Protein AF-A0A7C5RDK1-F1 (afdb_monomer)

Foldseek 3Di:
DDPQLVVQLVVLQVPDPPPPRDDVPDPVSVVSSVVSVVVSVVVVVVVLVVLLCQLVRNDDVSVQVLQVVLVHADVPNPHDSVRSSVCSVCSVVLVVCPPPQVSVCVVCVVVVDRDHDDD

Nearest PDB structures (foldseek):
  6u5b-assembly1_s  TM=6.042E-01  e=4.923E-02  Pseudomonas aeruginosa PAO1
  7yfz-assembly1_E  TM=6.287E-01  e=7.641E-01  uncultured cyanophage
  9b45-assembly1_l  TM=5.742E-01  e=6.488E+00  Pseudomonas virus Pa193

Organism: NCBI:txid1330700

Structure (mmCIF, N/CA/C/O backbone):
data_AF-A0A7C5RDK1-F1
#
_entry.id   AF-A0A7C5RDK1-F1
#
loop_
_atom_site.group_PDB
_atom_site.id
_atom_site.type_symbol
_atom_site.label_atom_id
_atom_site.label_alt_id
_atom_site.label_comp_id
_atom_site.label_asym_id
_atom_site.label_entity_id
_atom_site.label_seq_id
_atom_site.pdbx_PDB_ins_code
_atom_site.Cartn_x
_atom_site.Cartn_y
_atom_site.Cartn_z
_atom_site.occupancy
_atom_site.B_iso_or_equiv
_atom_site.auth_seq_id
_atom_site.auth_comp_id
_atom_site.auth_asym_id
_atom_site.auth_atom_id
_atom_site.pdbx_PDB_model_num
ATOM 1 N N . MET A 1 1 ? -16.035 11.786 19.288 1.00 68.50 1 MET A N 1
ATOM 2 C CA . MET A 1 1 ? -15.804 10.468 18.662 1.00 68.50 1 MET A CA 1
ATOM 3 C C . MET A 1 1 ? -16.037 10.612 17.175 1.00 68.50 1 MET A C 1
ATOM 5 O O . MET A 1 1 ? -16.926 11.368 16.795 1.00 68.50 1 MET A O 1
ATOM 9 N N . SER A 1 2 ? -15.224 9.945 16.359 1.00 90.19 2 SER A N 1
ATOM 10 C CA . SER A 1 2 ? -15.460 9.846 14.915 1.00 90.19 2 SER A CA 1
ATOM 11 C C . SER A 1 2 ? -16.737 9.045 14.627 1.00 90.19 2 SER A C 1
ATOM 13 O O . SER A 1 2 ? -17.221 8.318 15.497 1.00 90.19 2 SER A O 1
ATOM 15 N N . GLU A 1 3 ? -17.280 9.146 13.410 1.00 93.81 3 GLU A N 1
ATOM 16 C CA . GLU A 1 3 ? -18.430 8.324 12.994 1.00 93.81 3 GLU A CA 1
ATOM 17 C C . GLU A 1 3 ? -18.128 6.823 13.106 1.00 93.81 3 GLU A C 1
ATOM 19 O O . GLU A 1 3 ? -18.975 6.054 13.557 1.00 93.81 3 GLU A O 1
ATOM 24 N N . LEU A 1 4 ? -16.895 6.417 12.778 1.00 93.75 4 LEU A N 1
ATOM 25 C CA . LEU A 1 4 ? -16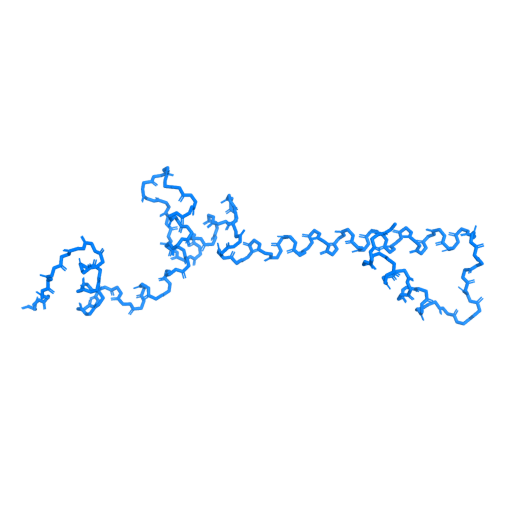.430 5.040 12.935 1.00 93.75 4 LEU A CA 1
ATOM 26 C C . LEU A 1 4 ? -16.405 4.614 14.409 1.00 93.75 4 LEU A C 1
ATOM 28 O O . LEU A 1 4 ? -16.938 3.560 14.738 1.00 93.75 4 LEU A O 1
ATOM 32 N N . ALA A 1 5 ? 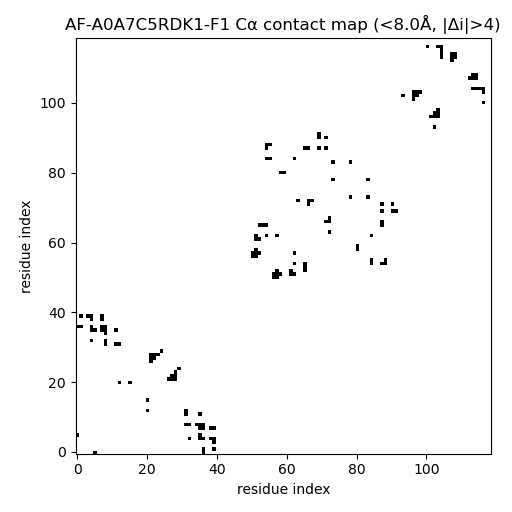-15.855 5.440 15.303 1.00 94.19 5 ALA A N 1
ATOM 33 C CA . ALA A 1 5 ? -15.839 5.146 16.736 1.00 94.19 5 ALA A CA 1
ATOM 34 C C . ALA A 1 5 ? -17.259 5.067 17.321 1.00 94.19 5 ALA A C 1
ATOM 36 O O . ALA A 1 5 ? -17.540 4.212 18.152 1.00 94.19 5 ALA A O 1
ATOM 37 N N . GLU A 1 6 ? -18.190 5.906 16.864 1.00 94.75 6 GLU A N 1
ATOM 38 C CA . GLU A 1 6 ? -19.599 5.825 17.268 1.00 94.75 6 GLU A CA 1
ATOM 39 C C . GLU A 1 6 ? -20.273 4.539 16.753 1.00 94.75 6 GLU A C 1
ATOM 41 O O . GLU A 1 6 ? -21.032 3.899 17.485 1.00 94.75 6 GLU A O 1
ATOM 46 N N . ALA A 1 7 ? -19.985 4.118 15.518 1.00 94.69 7 ALA A N 1
ATOM 47 C CA . ALA A 1 7 ? -20.488 2.859 14.970 1.00 94.69 7 ALA A CA 1
ATOM 48 C C . ALA A 1 7 ? -19.933 1.641 15.729 1.00 94.69 7 ALA A C 1
ATOM 50 O O . ALA A 1 7 ? -20.699 0.744 16.088 1.00 94.69 7 ALA A O 1
ATOM 51 N N . LEU A 1 8 ? -18.632 1.639 16.032 1.00 94.50 8 LEU A N 1
ATOM 52 C CA . LEU A 1 8 ? -17.978 0.598 16.826 1.00 94.50 8 LEU A CA 1
ATOM 53 C C . LEU A 1 8 ? -18.506 0.576 18.257 1.00 94.50 8 LEU A C 1
ATOM 55 O O . LEU A 1 8 ? -18.823 -0.489 18.769 1.00 94.50 8 LEU A O 1
ATOM 59 N N . TYR A 1 9 ? -18.727 1.735 18.872 1.00 93.94 9 TYR A N 1
ATOM 60 C CA . TYR A 1 9 ? -19.360 1.833 20.185 1.00 93.94 9 TYR A CA 1
ATOM 61 C C . TYR A 1 9 ? -20.737 1.158 20.192 1.00 93.94 9 TYR A C 1
ATOM 63 O O . TYR A 1 9 ? -21.014 0.317 21.048 1.00 93.94 9 TYR A O 1
ATOM 71 N N . ARG A 1 10 ? -21.592 1.456 19.205 1.00 91.38 10 ARG A N 1
ATOM 72 C CA . ARG A 1 10 ? -22.910 0.808 19.073 1.00 91.38 10 ARG A CA 1
ATOM 73 C C . ARG A 1 10 ? -22.794 -0.692 18.833 1.00 91.38 10 ARG A C 1
ATOM 75 O O . ARG A 1 10 ? -23.579 -1.458 19.390 1.00 91.38 10 ARG A O 1
ATOM 82 N N . HIS A 1 11 ? -21.825 -1.109 18.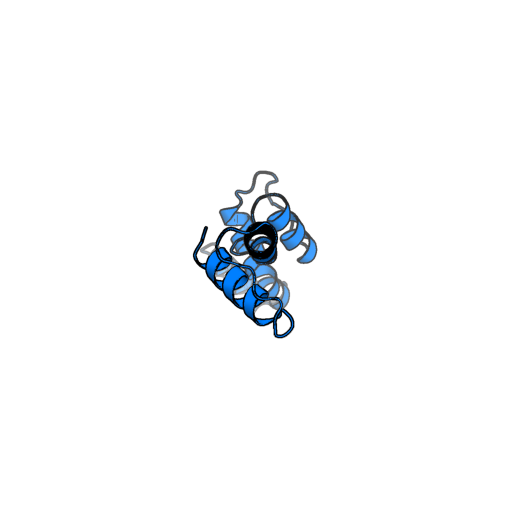024 1.00 92.44 11 HIS A N 1
ATOM 83 C CA . HIS A 1 11 ? -21.560 -2.518 17.778 1.00 92.44 11 HIS A CA 1
ATOM 84 C C . HIS A 1 11 ? -21.135 -3.236 19.065 1.00 92.44 11 HIS A C 1
ATOM 86 O O . HIS A 1 11 ? -21.778 -4.208 19.455 1.00 92.44 11 HIS A O 1
ATOM 92 N N . LEU A 1 12 ? -20.141 -2.718 19.783 1.00 90.81 12 LEU A N 1
ATOM 93 C CA . LEU A 1 12 ? -19.652 -3.282 21.040 1.00 90.81 12 LEU A CA 1
ATO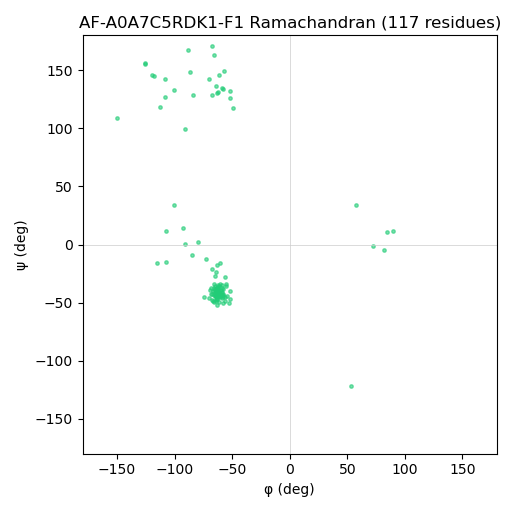M 94 C C . LEU A 1 12 ? -20.752 -3.340 22.106 1.00 90.81 12 LEU A C 1
ATOM 96 O O . LEU A 1 12 ? -20.874 -4.344 22.803 1.00 90.81 12 LEU A O 1
ATOM 100 N N . LEU A 1 13 ? -21.612 -2.318 22.185 1.00 88.62 13 LEU A N 1
ATOM 101 C CA . LEU A 1 13 ? -22.801 -2.357 23.038 1.00 88.62 13 LEU A CA 1
ATOM 102 C C . LEU A 1 13 ? -23.742 -3.515 22.693 1.00 88.62 13 LEU A C 1
ATOM 104 O O . LEU A 1 13 ? -24.283 -4.143 23.601 1.00 88.62 13 LEU A O 1
ATOM 108 N N . SER A 1 14 ? -23.943 -3.800 21.404 1.00 87.56 14 SER A N 1
ATOM 109 C CA . SER A 1 14 ? -24.821 -4.890 20.955 1.00 87.56 14 SER A CA 1
ATOM 110 C C . SER A 1 14 ? -24.289 -6.283 21.303 1.00 87.56 14 SER A C 1
ATOM 112 O O . SER A 1 14 ? -25.067 -7.231 21.380 1.00 87.56 14 SER A O 1
ATOM 114 N N . LEU A 1 15 ? -22.980 -6.406 21.547 1.00 88.06 15 LEU A N 1
ATOM 115 C CA . LEU A 1 15 ? -22.332 -7.659 21.936 1.00 88.06 15 LEU A CA 1
ATOM 116 C C . LEU A 1 15 ? -22.403 -7.929 23.444 1.00 88.06 15 LEU A C 1
ATOM 118 O O . LEU A 1 15 ? -22.031 -9.014 23.896 1.00 88.06 15 LEU A O 1
ATOM 122 N N . LEU A 1 16 ? -22.857 -6.960 24.245 1.00 83.38 16 LEU A N 1
ATOM 123 C CA . LEU A 1 16 ? -22.929 -7.139 25.688 1.00 83.38 16 LEU A CA 1
ATOM 124 C C . LEU A 1 16 ? -24.031 -8.140 26.068 1.00 83.38 16 LEU A C 1
ATOM 126 O O . LEU A 1 16 ? -25.120 -8.125 25.490 1.00 83.38 16 LEU A O 1
ATOM 130 N N . PRO A 1 17 ? -23.794 -8.988 27.086 1.00 80.75 17 PRO A N 1
ATOM 131 C CA . PRO A 1 17 ? -24.808 -9.915 27.565 1.00 80.75 17 PRO A CA 1
ATOM 132 C C . PRO A 1 17 ? -26.100 -9.196 27.998 1.00 80.75 17 PRO A C 1
ATOM 134 O O . PRO A 1 17 ? -26.032 -8.087 28.545 1.00 80.75 17 PRO A O 1
ATOM 137 N N . PRO A 1 18 ? -27.275 -9.841 27.861 1.00 72.94 18 PRO A N 1
ATOM 138 C CA . PRO A 1 18 ? -28.537 -9.297 28.352 1.00 72.94 18 PRO A CA 1
ATOM 139 C C . PRO A 1 18 ? -28.430 -8.881 29.826 1.00 72.94 18 PRO A C 1
ATOM 141 O O . PRO A 1 18 ? -27.915 -9.624 30.660 1.00 72.94 18 PRO A O 1
ATOM 144 N N . GLY A 1 19 ? -28.888 -7.671 30.153 1.00 73.31 19 GLY A N 1
ATOM 145 C CA . GLY A 1 19 ? -28.813 -7.124 31.514 1.00 73.31 19 GLY A CA 1
ATOM 146 C C . GLY A 1 19 ? -27.461 -6.508 31.900 1.00 73.31 19 GLY A C 1
ATOM 147 O O . GLY A 1 19 ? -27.370 -5.887 32.956 1.00 73.31 19 GLY A O 1
ATOM 148 N N . ARG A 1 20 ? -26.434 -6.597 31.042 1.00 71.12 20 ARG A N 1
ATOM 149 C CA . ARG A 1 20 ? -25.161 -5.865 31.182 1.00 71.12 20 ARG A CA 1
ATOM 150 C C . ARG A 1 20 ? -25.088 -4.626 30.291 1.00 71.12 20 ARG A C 1
ATOM 152 O O . ARG A 1 20 ? -24.013 -4.257 29.831 1.00 71.1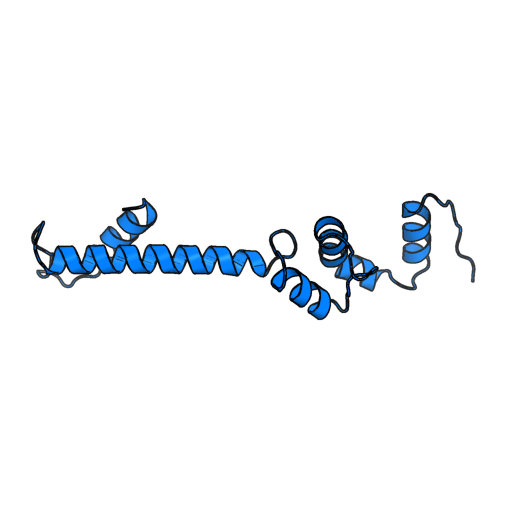2 20 ARG A O 1
ATOM 159 N N . TYR A 1 21 ? -26.218 -3.957 30.079 1.00 68.94 21 TYR A N 1
ATOM 160 C CA . TYR A 1 21 ? -26.204 -2.655 29.424 1.00 68.94 21 TYR A CA 1
ATOM 161 C C . TYR A 1 21 ? -25.515 -1.636 30.335 1.00 68.94 21 TYR A C 1
ATOM 163 O O . TYR A 1 21 ? -25.881 -1.527 31.513 1.00 68.94 21 TYR A O 1
ATOM 171 N N . PRO A 1 22 ? -24.520 -0.892 29.832 1.00 68.38 22 PRO A N 1
ATOM 172 C CA . PRO A 1 22 ? -23.914 0.155 30.617 1.00 68.38 22 PRO A CA 1
ATOM 1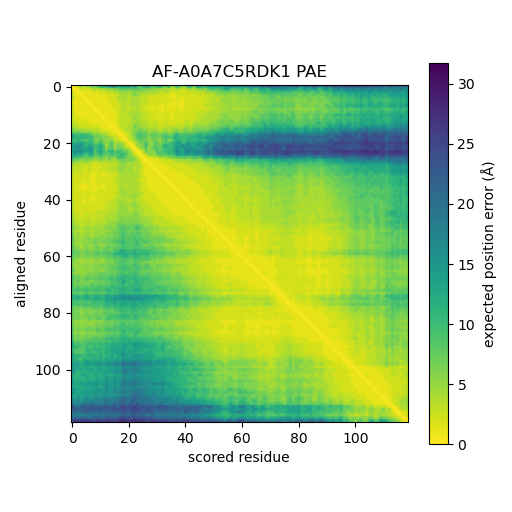73 C C . PRO A 1 22 ? -24.987 1.191 30.934 1.00 68.38 22 PRO A C 1
ATOM 175 O O . PRO A 1 22 ? -25.754 1.624 30.074 1.00 68.38 22 PRO A O 1
ATOM 178 N N . ARG A 1 23 ? -25.069 1.575 32.209 1.00 65.56 23 ARG A N 1
ATOM 179 C CA . ARG A 1 23 ? -25.851 2.751 32.588 1.00 65.56 23 ARG A CA 1
ATOM 180 C C . ARG A 1 23 ? -25.194 3.944 31.906 1.00 65.56 23 ARG A C 1
ATOM 182 O O . ARG A 1 23 ? -23.975 4.080 32.014 1.00 65.56 23 ARG A O 1
ATOM 189 N N . ALA A 1 24 ? -25.981 4.772 31.223 1.00 66.12 24 ALA A N 1
ATOM 190 C CA . ALA A 1 24 ? -25.479 5.978 30.576 1.00 66.12 24 ALA A CA 1
ATOM 191 C C . ALA A 1 24 ? -24.617 6.777 31.573 1.00 66.12 24 ALA A C 1
ATOM 193 O O . ALA A 1 24 ? -25.104 7.161 32.637 1.00 66.12 24 ALA A O 1
ATOM 194 N N . GLY A 1 25 ? -23.328 6.951 31.260 1.00 68.31 25 GLY A N 1
ATOM 195 C CA . GLY A 1 25 ? -22.368 7.652 32.120 1.00 68.31 25 GLY A CA 1
ATOM 196 C C . GLY A 1 25 ? -21.693 6.827 33.230 1.00 68.31 25 GLY A C 1
ATOM 197 O O . GLY A 1 25 ? -21.041 7.410 34.092 1.00 68.31 25 GLY A O 1
ATOM 198 N N . GLY A 1 26 ? -21.827 5.494 33.252 1.00 79.31 26 GLY A N 1
ATOM 199 C CA . GLY A 1 26 ? -21.117 4.611 34.193 1.00 79.31 26 GLY A CA 1
ATOM 200 C C . GLY A 1 26 ? -19.736 4.148 33.700 1.00 79.31 26 GLY A C 1
ATOM 201 O O . GLY A 1 26 ? -19.424 4.246 32.519 1.00 79.31 26 GLY A O 1
ATOM 202 N N . ALA A 1 27 ? -18.915 3.559 34.579 1.00 80.81 27 ALA A N 1
ATOM 203 C CA . ALA A 1 27 ? -17.570 3.070 34.221 1.00 80.81 27 ALA A CA 1
ATOM 204 C C . ALA A 1 27 ? -17.567 2.068 33.047 1.00 80.81 27 ALA A C 1
ATOM 206 O O . ALA A 1 27 ? -16.679 2.105 32.201 1.00 80.81 27 ALA A O 1
ATOM 207 N N . ALA A 1 28 ? -18.595 1.217 32.957 1.00 81.31 28 ALA A N 1
ATOM 208 C CA . ALA A 1 28 ? -18.776 0.311 31.824 1.00 81.31 28 ALA A CA 1
ATOM 209 C C . ALA A 1 28 ? -19.059 1.060 30.506 1.00 81.31 28 ALA A C 1
ATOM 211 O O . ALA A 1 28 ? -18.541 0.660 29.472 1.00 81.31 28 ALA A O 1
ATOM 212 N N . ASP A 1 29 ? -19.822 2.162 30.539 1.00 86.31 29 ASP A N 1
ATOM 213 C CA . ASP A 1 29 ? -20.055 3.026 29.367 1.00 86.31 29 ASP A CA 1
ATOM 214 C C . ASP A 1 29 ? -18.738 3.651 28.900 1.00 86.31 29 ASP A C 1
ATOM 216 O O . ASP A 1 29 ? -18.386 3.586 27.725 1.00 86.31 29 ASP A O 1
ATOM 220 N N . GLY A 1 30 ? -17.969 4.185 29.856 1.00 87.88 30 GLY A N 1
ATOM 221 C CA . GLY A 1 30 ? -16.650 4.757 29.603 1.00 87.88 30 GLY A CA 1
ATOM 222 C C . GLY A 1 30 ? -15.679 3.754 28.978 1.00 87.88 30 GLY A C 1
ATOM 223 O O . GLY A 1 30 ? -15.005 4.094 28.011 1.00 87.88 30 GLY A O 1
ATOM 224 N N . MET A 1 31 ? -15.650 2.508 29.467 1.00 88.44 31 MET A N 1
ATOM 225 C CA . MET A 1 31 ? -14.816 1.444 28.892 1.00 88.44 31 MET A CA 1
ATOM 226 C C . MET A 1 31 ? -15.217 1.088 27.461 1.00 88.44 31 MET A C 1
ATOM 228 O O . MET A 1 31 ? -14.342 0.958 26.612 1.00 88.44 31 MET A O 1
ATOM 232 N N . VAL A 1 32 ? -16.515 0.952 27.174 1.00 90.31 32 VAL A N 1
ATOM 233 C CA . VAL A 1 32 ? -16.976 0.629 25.813 1.00 90.31 32 VAL A CA 1
ATOM 234 C C . VAL A 1 32 ? -16.651 1.771 24.847 1.00 90.31 32 VAL A C 1
ATOM 236 O O . VAL A 1 32 ? -16.227 1.516 23.725 1.00 90.31 32 VAL A O 1
ATOM 239 N N . ARG A 1 33 ? -16.778 3.031 25.283 1.00 91.50 33 ARG A N 1
ATOM 240 C CA . ARG A 1 33 ? -16.367 4.201 24.487 1.00 91.50 33 ARG A CA 1
ATOM 241 C C . ARG A 1 33 ? -14.866 4.241 24.232 1.00 91.50 33 ARG A C 1
ATOM 243 O O . ARG A 1 33 ? -14.463 4.526 23.111 1.00 91.50 33 ARG A O 1
ATOM 250 N N . ALA A 1 34 ? -14.059 3.969 25.257 1.00 93.44 34 ALA A N 1
ATOM 251 C CA . ALA A 1 34 ? -12.609 3.922 25.118 1.00 93.44 34 ALA A CA 1
ATOM 252 C C . ALA A 1 34 ? -12.198 2.829 24.123 1.00 93.44 34 ALA A C 1
ATOM 254 O O . ALA A 1 34 ? -11.495 3.124 23.166 1.00 93.44 34 ALA A O 1
ATOM 255 N N . LEU A 1 35 ? -12.722 1.608 24.278 1.00 94.00 35 LEU A N 1
ATOM 256 C CA . LEU A 1 35 ? -12.430 0.502 23.364 1.00 94.00 35 LEU A CA 1
ATOM 257 C C . LEU A 1 35 ? -12.850 0.818 21.922 1.00 94.00 35 LEU A C 1
ATOM 259 O O . LEU A 1 35 ? -12.085 0.580 20.997 1.00 94.00 35 LEU A O 1
ATOM 263 N N . ALA A 1 36 ? -14.030 1.408 21.731 1.00 94.94 36 ALA A N 1
ATOM 264 C CA . ALA A 1 36 ? -14.495 1.811 20.408 1.00 94.94 36 ALA A CA 1
ATOM 265 C C . ALA A 1 36 ? -13.585 2.849 19.735 1.00 94.94 36 ALA A C 1
ATOM 267 O O . ALA A 1 36 ? -13.423 2.830 18.516 1.00 94.94 36 ALA A O 1
ATOM 268 N N . GLN A 1 37 ? -13.013 3.770 20.515 1.00 96.31 37 GLN A N 1
ATOM 269 C CA . GLN A 1 37 ? -12.073 4.761 20.003 1.00 96.31 37 GLN A CA 1
ATOM 270 C C . GLN A 1 37 ? -10.741 4.107 19.612 1.00 96.31 37 GLN A C 1
ATOM 272 O O . GLN A 1 37 ? -10.279 4.336 18.499 1.00 96.31 37 GLN A O 1
ATOM 277 N N . GLU A 1 38 ? -10.191 3.243 20.468 1.00 96.69 38 GLU A N 1
ATOM 278 C CA . GLU A 1 38 ? -8.962 2.488 20.180 1.00 96.69 38 GLU A CA 1
ATOM 279 C C . GLU A 1 38 ? -9.113 1.618 18.923 1.00 96.69 38 GLU A C 1
ATOM 281 O O . GLU A 1 38 ? -8.269 1.652 18.031 1.00 96.69 38 GLU A O 1
ATOM 286 N N . GLU A 1 39 ? -10.226 0.889 18.784 1.00 96.19 39 GLU A N 1
ATOM 287 C CA . GLU A 1 39 ? -10.502 0.109 17.572 1.00 96.19 39 GLU A CA 1
ATOM 288 C C . GLU A 1 39 ? -10.630 1.001 16.328 1.00 96.19 39 GLU A C 1
ATOM 290 O O . GLU A 1 39 ? -10.135 0.645 15.258 1.00 96.19 39 GLU A O 1
ATOM 295 N N . ALA A 1 40 ? -11.258 2.175 16.442 1.00 96.88 40 ALA A N 1
ATOM 296 C CA . ALA A 1 40 ? -11.387 3.107 15.322 1.00 96.88 40 ALA A CA 1
ATOM 297 C C . ALA A 1 40 ? -10.038 3.681 14.869 1.00 96.88 40 ALA A C 1
ATOM 299 O O . ALA A 1 40 ? -9.869 3.977 13.682 1.00 96.88 40 ALA A O 1
ATOM 300 N N . ASP A 1 41 ? -9.115 3.895 15.803 1.00 96.19 41 ASP A N 1
ATOM 301 C CA . ASP A 1 41 ? -7.769 4.380 15.511 1.00 96.19 41 ASP A CA 1
ATOM 302 C C . ASP A 1 41 ? -6.922 3.262 1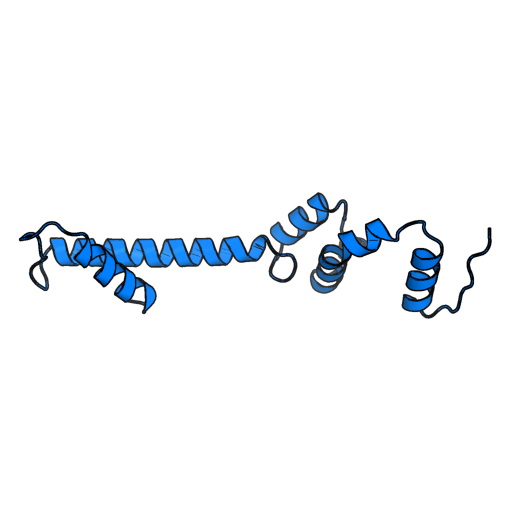4.889 1.00 96.19 41 ASP A C 1
ATOM 304 O O . ASP A 1 41 ? -6.377 3.464 13.804 1.00 96.19 41 ASP A O 1
ATOM 308 N N . LEU A 1 42 ? -6.963 2.044 15.440 1.00 96.88 42 LEU A N 1
ATOM 309 C CA . LEU A 1 42 ? -6.309 0.868 14.849 1.00 96.88 42 LEU A CA 1
ATOM 310 C C . LEU A 1 42 ? -6.800 0.562 13.430 1.00 96.88 42 LEU A C 1
ATOM 312 O O . LEU A 1 42 ? -6.002 0.255 12.548 1.00 96.88 42 LEU A O 1
ATOM 316 N N . ILE A 1 43 ? -8.110 0.649 13.179 1.00 95.88 43 ILE A N 1
ATOM 317 C CA . ILE A 1 43 ? -8.662 0.441 11.833 1.00 95.88 43 ILE A CA 1
ATOM 318 C C . ILE A 1 43 ? -8.149 1.514 10.870 1.00 95.88 43 ILE A C 1
ATOM 320 O O . ILE A 1 43 ? -7.839 1.202 9.722 1.00 95.88 43 ILE A O 1
ATOM 324 N N . ARG A 1 44 ? -8.043 2.770 11.315 1.00 94.25 44 ARG A N 1
ATOM 325 C CA . ARG A 1 44 ? -7.522 3.858 10.480 1.00 94.25 44 ARG A CA 1
ATOM 326 C C . ARG A 1 44 ? -6.061 3.615 10.120 1.00 94.25 44 ARG A C 1
ATOM 328 O O . ARG A 1 44 ? -5.731 3.645 8.939 1.00 94.25 44 ARG A O 1
ATOM 335 N N . GLU A 1 45 ? -5.237 3.288 11.109 1.00 94.81 45 GLU A N 1
ATOM 336 C CA . GLU A 1 45 ? -3.826 2.950 10.906 1.00 94.81 45 GLU A CA 1
ATOM 337 C C . GLU A 1 45 ? -3.664 1.744 9.971 1.00 94.81 45 GLU A C 1
ATOM 339 O O . GLU A 1 45 ? -2.859 1.773 9.041 1.00 94.81 45 GLU A O 1
ATOM 344 N N . ALA A 1 46 ? -4.476 0.699 10.152 1.00 95.31 46 ALA A N 1
ATOM 345 C CA . ALA A 1 46 ? -4.452 -0.477 9.290 1.00 95.31 46 ALA A CA 1
ATOM 346 C C . ALA A 1 46 ? -4.836 -0.144 7.840 1.00 95.31 46 ALA A C 1
ATOM 348 O O . ALA A 1 46 ? -4.223 -0.667 6.910 1.00 95.31 46 ALA A O 1
ATOM 349 N N . LEU A 1 47 ? -5.826 0.728 7.627 1.00 93.31 47 LEU A N 1
ATOM 350 C CA . LEU A 1 47 ? -6.217 1.175 6.288 1.00 93.31 47 LEU A CA 1
ATOM 351 C C . LEU A 1 47 ? -5.124 2.026 5.634 1.00 93.31 47 LEU A C 1
ATOM 353 O O . LEU A 1 47 ? -4.818 1.814 4.460 1.00 93.31 47 LEU A O 1
ATOM 357 N N . GLU A 1 48 ? -4.505 2.941 6.379 1.00 91.25 48 GLU A N 1
ATOM 358 C CA . GLU A 1 48 ? -3.374 3.744 5.899 1.00 91.25 48 GLU A CA 1
ATOM 359 C C . GLU A 1 48 ? -2.186 2.853 5.506 1.00 91.25 48 GLU A C 1
ATOM 361 O O . GLU A 1 48 ? -1.633 3.004 4.414 1.00 91.25 48 GLU A O 1
ATOM 366 N N . ALA A 1 49 ? -1.855 1.857 6.333 1.00 93.25 49 ALA A N 1
ATOM 367 C CA . ALA A 1 49 ? -0.821 0.871 6.034 1.00 93.25 49 ALA A CA 1
ATOM 368 C C . ALA A 1 49 ? -1.187 -0.013 4.829 1.00 93.25 49 ALA A C 1
ATOM 370 O O . ALA A 1 49 ? -0.337 -0.309 3.990 1.00 93.25 49 ALA A O 1
ATOM 371 N N . PHE A 1 50 ? -2.453 -0.414 4.694 1.00 95.00 50 PHE A N 1
ATOM 372 C CA . PHE A 1 50 ? -2.915 -1.240 3.579 1.00 95.00 50 PHE A CA 1
ATOM 373 C C . PHE A 1 50 ? -2.774 -0.528 2.230 1.00 95.00 50 PHE A C 1
ATOM 375 O O . PHE A 1 50 ? -2.396 -1.159 1.242 1.00 95.00 50 PHE A O 1
ATOM 382 N N . LEU A 1 51 ? -3.015 0.786 2.174 1.00 94.44 51 LEU A N 1
ATOM 383 C CA . LEU A 1 51 ? -2.817 1.564 0.948 1.00 94.44 51 LEU A CA 1
ATOM 384 C C . LEU A 1 51 ? -1.370 1.484 0.444 1.00 94.44 51 LEU A C 1
ATOM 386 O O . LEU A 1 51 ? -1.156 1.387 -0.764 1.00 94.44 51 LEU A O 1
ATOM 390 N N . GLN A 1 52 ? -0.389 1.420 1.348 1.00 95.88 52 GLN A N 1
ATOM 391 C CA . GLN A 1 52 ? 1.032 1.303 1.002 1.00 95.88 52 GLN A CA 1
ATOM 392 C C . GLN A 1 52 ? 1.379 0.003 0.258 1.00 95.88 52 GLN A C 1
ATOM 394 O O . GLN A 1 52 ? 2.406 -0.061 -0.414 1.00 95.88 52 GLN A O 1
ATOM 399 N N . ALA A 1 53 ? 0.522 -1.023 0.307 1.00 94.00 53 ALA A N 1
ATOM 400 C CA . ALA A 1 53 ? 0.696 -2.250 -0.473 1.00 94.00 53 ALA A CA 1
ATOM 401 C C . ALA A 1 53 ? 0.415 -2.059 -1.978 1.00 94.00 53 ALA A C 1
ATOM 403 O O . ALA A 1 53 ? 0.735 -2.931 -2.791 1.00 94.00 53 ALA A O 1
ATOM 404 N N . PHE A 1 54 ? -0.179 -0.930 -2.373 1.00 94.50 54 PHE A N 1
ATOM 405 C CA . PHE A 1 54 ? -0.524 -0.641 -3.758 1.00 94.50 54 PHE A CA 1
ATOM 406 C C . PHE A 1 54 ? 0.386 0.446 -4.333 1.00 94.50 54 PHE A C 1
ATOM 408 O O . PHE A 1 54 ? 0.435 1.549 -3.788 1.00 94.50 54 PHE A O 1
ATOM 415 N N . PRO A 1 55 ? 1.041 0.215 -5.487 1.00 94.81 55 PRO A N 1
ATOM 416 C CA . PRO A 1 55 ? 2.000 1.169 -6.040 1.00 94.81 55 PRO A CA 1
ATOM 417 C C . PRO A 1 55 ? 1.440 2.578 -6.238 1.00 94.81 55 PRO A C 1
ATOM 419 O O . PRO A 1 55 ? 2.172 3.544 -6.075 1.00 94.81 55 PRO A O 1
ATOM 422 N N . GLN A 1 56 ? 0.154 2.721 -6.579 1.00 94.31 56 GLN A N 1
ATOM 423 C CA . GLN A 1 56 ? -0.456 4.034 -6.800 1.00 94.31 56 GLN A CA 1
ATOM 424 C C . GLN A 1 56 ? -0.506 4.919 -5.542 1.00 94.31 56 GLN A C 1
ATOM 426 O O . GLN A 1 56 ? -0.550 6.141 -5.681 1.00 94.31 56 GLN A O 1
ATOM 431 N N . TYR A 1 57 ? -0.478 4.313 -4.351 1.00 94.81 57 TYR A N 1
ATOM 432 C CA . TYR A 1 57 ? -0.554 5.004 -3.062 1.00 94.81 57 TYR A CA 1
ATOM 433 C C . TYR A 1 57 ? 0.720 4.861 -2.230 1.00 94.81 57 TYR A C 1
ATOM 435 O O . TYR A 1 57 ? 0.902 5.616 -1.285 1.00 94.81 57 TYR A O 1
ATOM 443 N N . ALA A 1 58 ? 1.595 3.915 -2.573 1.00 95.75 58 ALA A N 1
ATOM 444 C CA . ALA A 1 58 ? 2.822 3.674 -1.837 1.00 95.75 58 ALA A CA 1
ATOM 445 C C . ALA A 1 58 ? 3.776 4.873 -1.897 1.00 95.75 58 ALA A C 1
ATOM 447 O O . ALA A 1 58 ? 4.018 5.449 -2.967 1.00 95.75 58 ALA A O 1
ATOM 448 N N . GLU A 1 59 ? 4.360 5.209 -0.755 1.00 93.25 59 GLU A N 1
ATOM 449 C CA . GLU A 1 59 ? 5.308 6.306 -0.579 1.00 93.25 59 GLU A CA 1
ATOM 450 C C . GLU A 1 59 ? 6.608 5.801 0.055 1.00 93.25 59 GLU A C 1
ATOM 452 O O . GLU A 1 59 ? 6.638 4.763 0.722 1.00 93.25 59 GLU A O 1
ATOM 457 N N . GLY A 1 60 ? 7.707 6.521 -0.186 1.00 92.00 60 GLY A N 1
ATOM 458 C CA . GLY A 1 60 ? 8.990 6.276 0.471 1.00 92.00 60 GLY A CA 1
ATOM 459 C C . GLY A 1 60 ? 9.490 4.830 0.357 1.00 92.00 60 GLY A C 1
ATOM 460 O O . GLY A 1 60 ? 9.718 4.301 -0.738 1.00 92.00 60 GLY A O 1
ATOM 461 N N . GLU A 1 61 ? 9.705 4.194 1.509 1.00 93.62 61 GLU A N 1
ATOM 462 C CA . GLU A 1 61 ? 10.259 2.841 1.600 1.00 93.62 61 GLU A CA 1
ATOM 463 C C . GLU A 1 61 ? 9.294 1.772 1.065 1.00 93.62 61 GLU A C 1
ATOM 465 O O . GLU A 1 61 ? 9.725 0.874 0.342 1.00 93.62 61 GLU A O 1
ATOM 470 N N . ALA A 1 62 ? 7.985 1.912 1.296 1.00 95.94 62 ALA A N 1
ATOM 471 C CA . ALA A 1 62 ? 6.995 0.953 0.805 1.00 95.94 62 ALA A CA 1
ATOM 472 C C . ALA A 1 62 ? 6.986 0.871 -0.730 1.00 95.94 62 ALA A C 1
ATOM 474 O O . ALA A 1 62 ? 6.964 -0.219 -1.306 1.00 95.94 62 ALA A O 1
ATOM 475 N N . LEU A 1 63 ? 7.086 2.019 -1.412 1.00 96.62 63 LEU A N 1
ATOM 476 C CA . LEU A 1 63 ? 7.220 2.051 -2.871 1.00 96.62 63 LEU A CA 1
ATOM 477 C C . LEU A 1 63 ? 8.514 1.366 -3.337 1.00 96.62 63 LEU A C 1
ATOM 479 O O . LEU A 1 63 ? 8.541 0.723 -4.390 1.00 96.62 63 LEU A O 1
ATOM 483 N N . SER A 1 64 ? 9.580 1.487 -2.547 1.00 95.19 64 SER A N 1
ATOM 484 C CA . SER A 1 64 ? 10.873 0.870 -2.839 1.00 95.19 64 SER A CA 1
ATOM 485 C C . SER A 1 64 ? 10.784 -0.655 -2.737 1.00 95.19 64 SER A C 1
ATOM 487 O O . SER A 1 64 ? 11.130 -1.326 -3.709 1.00 95.19 64 SER A O 1
ATOM 489 N N . TRP A 1 65 ? 10.188 -1.196 -1.668 1.00 96.12 65 TRP A N 1
ATOM 490 C CA . TRP A 1 65 ? 9.926 -2.636 -1.519 1.00 96.12 65 TRP A CA 1
ATOM 491 C C . TRP A 1 65 ? 9.033 -3.201 -2.628 1.00 96.12 65 TRP A C 1
ATOM 493 O O . TRP A 1 65 ? 9.299 -4.280 -3.158 1.00 96.12 65 TRP A O 1
ATOM 503 N N . LEU A 1 66 ? 7.987 -2.470 -3.033 1.00 96.94 66 LEU A N 1
ATOM 504 C CA . LEU A 1 66 ? 7.135 -2.889 -4.151 1.00 96.94 66 LEU A CA 1
ATOM 505 C C . LEU A 1 66 ? 7.908 -2.970 -5.469 1.00 96.94 66 LEU A C 1
ATOM 507 O O . LEU A 1 66 ? 7.655 -3.865 -6.279 1.00 96.94 66 LEU A O 1
ATOM 511 N N . GLY A 1 67 ? 8.829 -2.036 -5.703 1.00 96.38 67 GLY A N 1
ATOM 512 C CA . GLY A 1 67 ? 9.698 -2.078 -6.870 1.00 96.38 67 GLY A CA 1
ATOM 513 C C . GLY A 1 67 ? 10.704 -3.224 -6.813 1.00 96.38 67 GLY A C 1
ATOM 514 O O . GLY A 1 67 ? 10.835 -3.946 -7.801 1.00 96.38 67 GLY A O 1
ATOM 515 N N . GLU A 1 68 ? 11.320 -3.477 -5.657 1.00 95.56 68 GLU A N 1
ATOM 516 C CA . GLU A 1 68 ? 12.210 -4.627 -5.447 1.00 95.56 68 GLU A CA 1
ATOM 517 C C . GLU A 1 68 ? 11.498 -5.954 -5.722 1.00 95.56 68 GLU A C 1
ATOM 519 O O . GLU A 1 68 ? 12.006 -6.783 -6.480 1.00 95.56 68 GLU A O 1
ATOM 524 N N . GLY A 1 69 ? 10.272 -6.120 -5.214 1.00 95.19 69 GLY A N 1
ATOM 525 C CA . GLY A 1 69 ? 9.430 -7.285 -5.502 1.00 95.19 69 GLY A CA 1
ATOM 526 C C . GLY A 1 69 ? 9.083 -7.453 -6.989 1.00 95.19 69 GLY A C 1
ATOM 527 O O . GLY A 1 69 ? 8.662 -8.528 -7.410 1.00 95.19 69 GLY A O 1
ATOM 528 N N . ARG A 1 70 ? 9.282 -6.410 -7.804 1.00 94.88 70 ARG A N 1
ATOM 529 C CA . ARG A 1 70 ? 9.102 -6.406 -9.267 1.00 94.88 70 ARG A CA 1
ATOM 530 C C . ARG A 1 70 ? 10.427 -6.363 -10.032 1.00 94.88 70 ARG A C 1
ATOM 532 O O . ARG A 1 70 ? 10.411 -6.140 -11.242 1.00 94.88 70 ARG A O 1
ATOM 539 N N . VAL A 1 71 ? 11.551 -6.581 -9.345 1.00 94.94 71 VAL A N 1
ATOM 540 C CA . VAL A 1 71 ? 12.919 -6.536 -9.894 1.00 94.94 71 VAL A CA 1
ATOM 541 C C . VAL A 1 71 ? 13.235 -5.177 -10.535 1.00 94.94 71 VAL A C 1
ATOM 543 O O . VAL A 1 71 ? 13.957 -5.063 -11.525 1.00 94.94 71 VAL A O 1
ATOM 546 N N . LEU A 1 72 ? 12.674 -4.110 -9.971 1.00 94.88 72 LEU A N 1
ATOM 547 C CA . LEU A 1 72 ? 12.957 -2.739 -10.355 1.00 94.88 72 LEU A CA 1
ATOM 548 C C . LEU A 1 72 ? 13.776 -2.054 -9.269 1.00 94.88 72 LEU A C 1
ATOM 550 O O . LEU A 1 72 ? 13.566 -2.241 -8.077 1.00 94.88 72 LEU A O 1
ATOM 554 N N . ARG A 1 73 ? 14.701 -1.214 -9.724 1.00 93.75 73 ARG A N 1
ATOM 555 C CA . ARG A 1 73 ? 15.426 -0.255 -8.896 1.00 93.75 73 ARG A CA 1
ATOM 556 C C . ARG A 1 73 ? 15.280 1.132 -9.495 1.00 93.75 73 ARG A C 1
ATOM 558 O O . ARG A 1 73 ? 15.080 1.261 -10.714 1.00 93.75 73 ARG A O 1
ATOM 565 N N . ARG A 1 74 ? 15.433 2.151 -8.653 1.00 94.12 74 ARG A N 1
ATOM 566 C CA . ARG A 1 74 ? 15.532 3.534 -9.120 1.00 94.12 74 ARG A CA 1
ATOM 567 C C . ARG A 1 74 ? 16.697 3.675 -10.084 1.00 94.12 74 ARG A C 1
ATOM 569 O O . ARG A 1 74 ? 17.778 3.123 -9.856 1.00 94.12 74 ARG A O 1
ATOM 576 N N . PHE A 1 75 ? 16.440 4.349 -11.195 1.00 88.56 75 PHE A N 1
ATOM 577 C CA . PHE A 1 75 ? 17.471 4.638 -12.179 1.00 88.56 75 PHE A CA 1
ATOM 578 C C . PHE A 1 75 ? 17.150 5.951 -12.906 1.00 88.56 75 PHE A C 1
ATOM 580 O O . PHE A 1 75 ? 16.220 5.964 -13.713 1.00 88.56 75 PHE A O 1
ATOM 587 N N . PRO A 1 76 ? 17.899 7.042 -12.650 1.00 92.12 76 PRO A N 1
ATOM 588 C CA . PRO A 1 76 ? 19.068 7.150 -11.757 1.00 92.12 76 PRO A CA 1
ATOM 589 C C . PRO A 1 76 ? 18.711 6.985 -10.258 1.00 92.12 76 PRO A C 1
ATOM 591 O O . PRO A 1 76 ? 17.531 6.887 -9.928 1.00 92.12 76 PRO A O 1
ATOM 594 N N . PRO A 1 77 ? 19.687 6.879 -9.330 1.00 91.69 77 PRO A N 1
ATOM 595 C CA . PRO A 1 77 ? 19.402 6.662 -7.903 1.00 91.69 77 PRO A CA 1
ATOM 596 C C . PRO A 1 77 ? 18.475 7.712 -7.268 1.00 91.69 77 PRO A C 1
ATOM 598 O O . PRO A 1 77 ? 17.741 7.397 -6.337 1.00 91.69 77 PRO A O 1
ATOM 601 N N . ASP A 1 78 ? 18.490 8.934 -7.795 1.00 92.56 78 ASP A N 1
ATOM 602 C CA . ASP A 1 78 ? 17.671 10.086 -7.415 1.00 92.56 78 ASP A CA 1
ATOM 603 C C . ASP A 1 78 ? 16.369 10.211 -8.230 1.00 92.56 78 ASP A C 1
ATOM 605 O O . ASP A 1 78 ? 15.716 11.254 -8.209 1.00 92.56 78 ASP A O 1
ATOM 609 N N . GLU A 1 79 ? 15.971 9.158 -8.952 1.00 94.31 79 GLU A N 1
ATOM 610 C CA . GLU A 1 79 ? 14.720 9.131 -9.711 1.00 94.31 79 GLU A CA 1
ATOM 611 C C . GLU A 1 79 ? 13.525 9.534 -8.823 1.00 94.31 79 GLU A C 1
ATOM 613 O O . GLU A 1 79 ? 13.307 8.899 -7.784 1.00 94.31 79 GLU A O 1
ATOM 618 N N . PRO A 1 80 ? 12.714 10.532 -9.230 1.00 94.81 80 PRO A N 1
ATOM 619 C CA . PRO A 1 80 ? 11.561 10.974 -8.453 1.00 94.81 80 PRO A CA 1
ATOM 620 C C . PRO A 1 80 ? 10.515 9.873 -8.260 1.00 94.81 80 PRO A C 1
ATOM 622 O O . PRO A 1 80 ? 10.239 9.101 -9.181 1.00 94.81 80 PRO A O 1
ATOM 625 N N . ASP A 1 81 ? 9.845 9.873 -7.104 1.00 94.88 81 ASP A N 1
ATOM 626 C CA . ASP A 1 81 ? 8.796 8.899 -6.760 1.00 94.88 81 A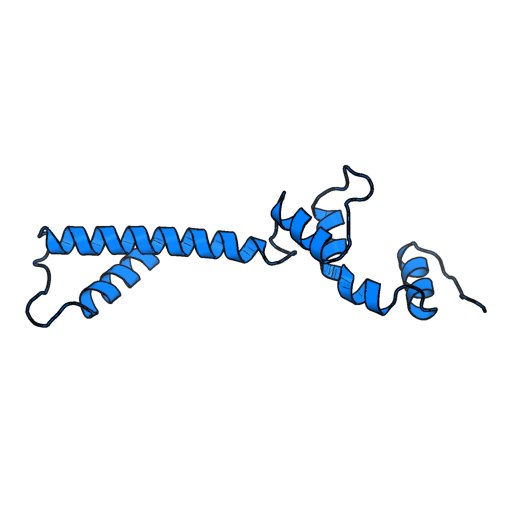SP A CA 1
ATOM 627 C C . ASP A 1 81 ? 7.712 8.786 -7.823 1.00 94.88 81 ASP A C 1
ATOM 629 O O . ASP A 1 81 ? 7.308 7.678 -8.144 1.00 94.88 81 ASP A O 1
ATOM 633 N N . ALA A 1 82 ? 7.282 9.897 -8.425 1.00 94.19 82 ALA A N 1
ATOM 634 C CA . ALA A 1 82 ? 6.274 9.866 -9.483 1.00 94.19 82 ALA A CA 1
ATOM 635 C C . ALA A 1 82 ? 6.732 9.054 -10.713 1.00 94.19 82 ALA A C 1
ATOM 637 O O . ALA A 1 82 ? 5.973 8.229 -11.217 1.00 94.19 82 ALA A O 1
ATOM 638 N N . SER A 1 83 ? 7.980 9.238 -11.164 1.00 94.06 83 SER A N 1
ATOM 639 C CA . SER A 1 83 ? 8.553 8.479 -12.290 1.00 94.06 83 SER A CA 1
ATOM 640 C C . SER A 1 83 ? 8.722 7.006 -11.929 1.00 94.06 83 SER A C 1
ATOM 642 O O . SER A 1 83 ? 8.283 6.113 -12.659 1.00 94.06 83 SER A O 1
ATOM 644 N N . TYR A 1 84 ? 9.312 6.750 -10.760 1.00 96.38 84 TYR A N 1
ATOM 645 C CA . TYR A 1 84 ? 9.552 5.395 -10.285 1.00 96.38 84 TYR A CA 1
ATOM 646 C C . TYR A 1 84 ? 8.239 4.628 -10.083 1.00 96.38 84 TYR A C 1
ATOM 648 O O . TYR A 1 84 ? 8.115 3.485 -10.517 1.00 96.38 84 TYR A O 1
ATOM 656 N N . ARG A 1 85 ? 7.219 5.276 -9.510 1.00 96.62 85 ARG A N 1
ATOM 657 C CA . ARG A 1 85 ? 5.879 4.721 -9.296 1.00 96.62 85 ARG A CA 1
ATOM 658 C C . ARG A 1 85 ? 5.244 4.240 -10.589 1.00 96.62 85 ARG A C 1
ATOM 660 O O . ARG A 1 85 ? 4.712 3.133 -10.614 1.00 96.62 85 ARG A O 1
ATOM 667 N N . GLU A 1 86 ? 5.318 5.024 -11.657 1.00 94.62 86 GLU A N 1
ATOM 668 C CA . GLU A 1 86 ? 4.763 4.615 -12.948 1.00 94.62 86 GLU A CA 1
ATOM 669 C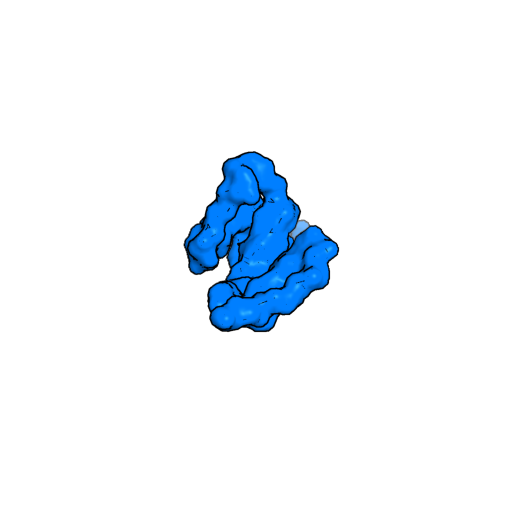 C . GLU A 1 86 ? 5.479 3.378 -13.502 1.00 94.62 86 GLU A C 1
ATOM 671 O O . GLU A 1 86 ? 4.828 2.412 -13.908 1.00 94.62 86 GLU A O 1
ATOM 676 N N . ARG A 1 87 ? 6.812 3.315 -13.402 1.00 94.00 87 ARG A N 1
ATOM 677 C CA . ARG A 1 87 ? 7.558 2.099 -13.766 1.00 94.00 87 ARG A CA 1
ATOM 678 C C . ARG A 1 87 ? 7.155 0.896 -12.921 1.00 94.00 87 ARG A C 1
ATOM 680 O O . ARG A 1 87 ? 6.927 -0.178 -13.470 1.00 94.00 87 ARG A O 1
ATOM 687 N N . VAL A 1 88 ? 7.032 1.070 -11.604 1.00 96.38 88 VAL A N 1
ATOM 688 C CA . VAL A 1 88 ? 6.576 0.011 -10.697 1.00 96.38 88 VAL A CA 1
ATOM 689 C C . VAL A 1 88 ? 5.196 -0.470 -11.132 1.00 96.38 88 VAL A C 1
ATOM 691 O O . VAL A 1 88 ? 5.035 -1.671 -11.340 1.00 96.38 88 VAL A O 1
ATOM 694 N N . ARG A 1 89 ? 4.221 0.424 -11.354 1.00 95.69 89 ARG A N 1
ATOM 695 C CA . ARG A 1 89 ? 2.855 0.089 -11.809 1.00 95.69 89 ARG A CA 1
ATOM 696 C C . ARG A 1 89 ? 2.840 -0.734 -13.094 1.00 95.69 89 ARG A C 1
ATOM 698 O O . ARG A 1 89 ? 2.109 -1.719 -13.158 1.00 95.69 89 ARG A O 1
ATOM 705 N N . HIS A 1 90 ? 3.662 -0.360 -14.069 1.00 91.94 90 HIS A N 1
ATOM 706 C CA . HIS A 1 90 ? 3.698 -0.985 -15.391 1.00 91.94 90 HIS A CA 1
ATOM 707 C C . HIS A 1 90 ? 4.680 -2.157 -15.519 1.00 91.94 90 HIS A C 1
ATOM 709 O O . HIS A 1 90 ? 4.751 -2.768 -16.584 1.00 91.94 90 HIS A O 1
ATOM 715 N N . ALA A 1 91 ? 5.395 -2.513 -14.446 1.00 94.19 91 ALA A N 1
ATOM 716 C CA . ALA A 1 91 ? 6.459 -3.514 -14.480 1.00 94.19 91 ALA A CA 1
ATOM 717 C C . ALA A 1 91 ? 6.019 -4.835 -15.118 1.00 94.19 91 ALA A C 1
ATOM 719 O O . ALA A 1 91 ? 6.716 -5.360 -15.974 1.00 94.19 91 ALA A O 1
ATOM 720 N N . TRP A 1 92 ? 4.852 -5.361 -14.733 1.00 90.50 92 TRP A N 1
ATOM 721 C CA . TRP A 1 92 ? 4.374 -6.648 -15.241 1.00 90.50 92 TRP A CA 1
ATOM 722 C C . TRP A 1 92 ? 4.124 -6.623 -16.751 1.00 90.50 92 TRP A C 1
ATOM 724 O O . TRP A 1 92 ? 4.588 -7.505 -17.469 1.00 90.50 92 TRP A O 1
ATOM 734 N N . ASP A 1 93 ? 3.445 -5.583 -17.240 1.00 90.12 93 ASP A N 1
ATOM 735 C CA . ASP A 1 93 ? 3.151 -5.440 -18.668 1.00 90.12 93 ASP A CA 1
ATOM 736 C C . ASP A 1 93 ? 4.436 -5.259 -19.483 1.00 90.12 93 ASP A C 1
ATOM 738 O O . ASP A 1 93 ? 4.568 -5.804 -20.580 1.00 90.12 93 ASP A O 1
ATOM 742 N N . TRP A 1 94 ? 5.414 -4.551 -18.913 1.00 89.25 94 TRP A N 1
ATOM 743 C CA . TRP A 1 94 ? 6.736 -4.424 -19.506 1.00 89.25 94 TRP A CA 1
ATOM 744 C C . TRP A 1 94 ? 7.468 -5.770 -19.548 1.00 89.25 94 TRP A C 1
ATOM 746 O O . TRP A 1 94 ? 7.914 -6.171 -20.619 1.00 89.25 94 TRP A O 1
ATOM 756 N N . TRP A 1 95 ? 7.528 -6.517 -18.440 1.00 91.12 95 TRP A N 1
ATOM 757 C CA . TRP A 1 95 ? 8.191 -7.826 -18.380 1.00 91.12 95 TRP A CA 1
ATOM 758 C C . TRP A 1 95 ? 7.599 -8.839 -19.366 1.00 91.12 95 TRP A C 1
ATOM 760 O O . TRP A 1 95 ? 8.348 -9.589 -19.985 1.00 91.12 95 TRP A O 1
ATOM 770 N N . LEU A 1 96 ? 6.279 -8.824 -19.574 1.00 91.75 96 LEU A N 1
ATOM 771 C CA . LEU A 1 96 ? 5.611 -9.682 -20.560 1.00 91.75 96 LEU A CA 1
ATOM 772 C C . LEU A 1 96 ? 6.015 -9.380 -22.010 1.00 91.75 96 LEU A C 1
ATOM 774 O O . LEU A 1 96 ? 5.920 -10.251 -22.874 1.00 91.75 96 LEU A O 1
ATOM 778 N N . ARG A 1 97 ? 6.428 -8.143 -22.296 1.00 91.38 97 ARG A N 1
ATOM 779 C CA . ARG A 1 97 ? 6.759 -7.669 -23.648 1.00 91.38 97 ARG A CA 1
ATOM 780 C C . ARG A 1 97 ? 8.262 -7.490 -23.854 1.00 91.38 97 ARG A C 1
ATOM 782 O O . ARG A 1 97 ? 8.700 -7.356 -24.999 1.00 91.38 97 ARG A O 1
ATOM 789 N N . ALA A 1 98 ? 9.048 -7.473 -22.784 1.00 88.38 98 ALA A N 1
ATOM 790 C CA . ALA A 1 98 ? 10.480 -7.231 -22.820 1.00 88.38 98 ALA A CA 1
ATOM 791 C C . ALA A 1 98 ? 11.189 -8.267 -23.705 1.00 88.38 98 ALA A C 1
ATOM 793 O O . ALA A 1 98 ? 10.899 -9.460 -23.657 1.00 88.38 98 ALA A O 1
ATOM 794 N N . GLY A 1 99 ? 12.101 -7.798 -24.559 1.00 86.06 99 GLY A N 1
ATOM 795 C CA . GLY A 1 99 ? 12.833 -8.655 -25.498 1.00 86.06 99 GLY A CA 1
ATOM 796 C C . GLY A 1 99 ? 12.004 -9.188 -26.672 1.00 86.06 99 GLY A C 1
ATOM 797 O O . GLY A 1 99 ? 12.556 -9.844 -27.550 1.00 86.06 99 GLY A O 1
ATOM 798 N N . THR A 1 100 ? 10.706 -8.881 -26.748 1.00 91.31 100 THR A N 1
ATOM 799 C CA . THR A 1 100 ? 9.894 -9.182 -27.932 1.00 91.31 100 THR A CA 1
ATOM 800 C C . THR A 1 100 ? 9.999 -8.050 -28.948 1.00 91.31 100 THR A C 1
ATOM 802 O O . THR A 1 100 ? 10.113 -6.879 -28.580 1.00 91.31 100 THR A O 1
ATOM 805 N N . LYS A 1 101 ? 9.905 -8.375 -30.240 1.00 91.31 101 LYS A N 1
ATOM 806 C CA . LYS A 1 101 ? 9.861 -7.371 -31.311 1.00 91.31 101 LYS A CA 1
ATOM 807 C C . LYS A 1 101 ? 8.772 -6.303 -31.086 1.00 91.31 101 LYS A C 1
ATOM 809 O O . LYS A 1 101 ? 9.126 -5.126 -31.093 1.00 91.31 101 LYS A O 1
ATOM 814 N N . PRO A 1 102 ? 7.502 -6.660 -30.802 1.00 89.19 102 PRO A N 1
ATOM 815 C CA . PRO A 1 102 ? 6.470 -5.659 -30.538 1.00 89.19 102 PRO A CA 1
ATOM 816 C C . PRO A 1 102 ? 6.767 -4.800 -29.304 1.00 89.19 102 PRO A C 1
ATOM 818 O O . PRO A 1 102 ? 6.475 -3.609 -29.308 1.00 89.19 102 PRO A O 1
ATOM 821 N N . GLY A 1 103 ? 7.355 -5.381 -28.251 1.00 90.81 103 GLY A N 1
ATOM 822 C CA . GLY A 1 103 ? 7.751 -4.630 -27.058 1.00 90.81 103 GLY A CA 1
ATOM 823 C C . GLY A 1 103 ? 8.867 -3.625 -27.338 1.00 90.81 103 GLY A C 1
ATOM 824 O O . GLY A 1 103 ? 8.782 -2.477 -26.912 1.00 90.81 103 GLY A O 1
ATOM 825 N N . MET A 1 104 ? 9.880 -4.030 -28.107 1.00 90.31 104 MET A N 1
ATOM 826 C CA . MET A 1 104 ? 10.969 -3.144 -28.528 1.00 90.31 104 MET A CA 1
ATOM 827 C C . MET A 1 104 ? 10.469 -2.008 -29.428 1.00 90.31 104 MET A C 1
ATOM 829 O O . MET A 1 104 ? 10.828 -0.854 -29.207 1.00 90.31 104 MET A O 1
ATOM 833 N N . GLU A 1 105 ? 9.610 -2.304 -30.406 1.00 92.12 105 GLU A N 1
ATOM 834 C CA . GLU A 1 105 ? 9.006 -1.287 -31.278 1.00 92.12 105 GLU A CA 1
ATOM 835 C C . GLU A 1 105 ? 8.127 -0.306 -30.484 1.00 92.12 105 GLU A C 1
ATOM 837 O O . GLU A 1 105 ? 8.211 0.904 -30.701 1.00 92.12 105 GLU A O 1
ATOM 842 N N . ALA A 1 106 ? 7.339 -0.800 -29.522 1.00 88.25 106 ALA A N 1
ATOM 843 C CA . ALA A 1 106 ? 6.513 0.037 -28.655 1.00 88.25 106 ALA A CA 1
ATOM 844 C C . ALA A 1 106 ? 7.349 0.971 -27.767 1.00 88.25 106 ALA A C 1
ATOM 846 O O . ALA A 1 106 ? 7.014 2.150 -27.636 1.00 88.25 106 ALA A O 1
ATOM 847 N N . GLU A 1 107 ? 8.451 0.485 -27.190 1.00 87.56 107 GLU A N 1
ATOM 848 C CA . GLU A 1 107 ? 9.320 1.339 -26.375 1.00 87.56 107 GLU A CA 1
ATOM 849 C C . GLU A 1 107 ? 10.070 2.384 -27.199 1.00 87.56 107 GLU A C 1
ATOM 851 O O . GLU A 1 107 ? 10.175 3.540 -26.788 1.00 87.56 107 GLU A O 1
ATOM 856 N N . LEU A 1 108 ? 10.534 2.022 -28.396 1.00 89.00 108 LEU A N 1
ATOM 857 C CA . LEU A 1 108 ? 11.139 2.985 -29.315 1.00 89.00 108 LEU A CA 1
ATOM 858 C C . LEU A 1 108 ? 10.129 4.070 -29.715 1.00 89.00 108 LEU A C 1
ATOM 860 O O . LEU A 1 108 ? 10.465 5.254 -29.672 1.00 89.00 108 LEU A O 1
ATOM 864 N N . ALA A 1 109 ? 8.878 3.693 -29.994 1.00 90.56 109 ALA A N 1
ATOM 865 C CA . ALA A 1 109 ? 7.802 4.642 -30.269 1.00 90.56 109 ALA A CA 1
ATOM 866 C C . ALA A 1 109 ? 7.517 5.573 -29.081 1.00 90.56 109 ALA A C 1
ATOM 868 O O . ALA A 1 109 ? 7.367 6.779 -29.280 1.00 90.56 109 ALA A O 1
ATOM 869 N N . ARG A 1 110 ? 7.505 5.055 -27.845 1.00 84.81 110 ARG A N 1
ATOM 870 C CA . ARG A 1 110 ? 7.333 5.867 -26.626 1.00 84.81 110 ARG A CA 1
ATOM 871 C C . ARG A 1 110 ? 8.448 6.903 -26.457 1.00 84.81 110 ARG A C 1
ATOM 873 O O . ARG A 1 110 ? 8.195 8.001 -25.970 1.00 84.81 110 ARG A O 1
ATOM 880 N N . LEU A 1 111 ? 9.666 6.570 -26.878 1.00 86.44 111 LEU A N 1
ATOM 881 C CA . LEU A 1 111 ? 10.815 7.479 -26.892 1.00 86.44 111 LEU A CA 1
ATOM 882 C C . LEU A 1 111 ? 10.815 8.451 -28.092 1.00 86.44 111 LEU A C 1
ATOM 884 O O . LEU A 1 111 ? 11.736 9.253 -28.220 1.00 86.44 111 LEU A O 1
ATOM 888 N N . GLY A 1 112 ? 9.792 8.406 -28.952 1.00 92.19 112 GLY A N 1
ATOM 889 C CA . GLY A 1 112 ? 9.640 9.289 -30.111 1.00 92.19 112 GLY A CA 1
ATOM 890 C C . GLY A 1 112 ? 10.281 8.768 -31.400 1.00 92.19 112 GLY A C 1
ATOM 891 O O . GLY A 1 112 ? 10.383 9.514 -32.372 1.00 92.19 112 GLY A O 1
ATOM 892 N N . PHE A 1 113 ? 10.705 7.503 -31.441 1.00 91.38 113 PHE A N 1
ATOM 893 C CA . PHE A 1 113 ? 11.316 6.893 -32.620 1.00 91.38 113 PHE A CA 1
ATOM 894 C C . PHE A 1 113 ? 10.321 6.019 -33.386 1.00 91.38 113 PHE A C 1
ATOM 896 O O . PHE A 1 113 ? 9.675 5.137 -32.829 1.00 91.38 113 PHE A O 1
ATOM 903 N N . HIS A 1 114 ? 10.263 6.184 -34.706 1.00 86.75 114 HIS A N 1
ATOM 904 C CA . HIS A 1 114 ? 9.615 5.211 -35.582 1.00 86.75 114 HIS A CA 1
ATOM 905 C C . HIS A 1 114 ? 10.643 4.183 -36.037 1.00 86.75 114 HIS A C 1
ATOM 907 O O . HIS A 1 114 ? 11.431 4.434 -36.948 1.00 86.75 114 HIS A O 1
ATOM 913 N N . ALA A 1 115 ? 10.647 3.031 -35.374 1.00 81.06 115 ALA A N 1
ATOM 914 C CA . ALA A 1 115 ? 11.580 1.952 -35.649 1.00 81.06 115 ALA A CA 1
ATOM 915 C C . ALA A 1 115 ? 10.843 0.691 -36.104 1.00 81.06 115 ALA A C 1
ATOM 917 O O . ALA A 1 115 ? 9.755 0.382 -35.623 1.00 81.06 115 ALA A O 1
ATOM 918 N N . ARG A 1 116 ? 11.474 -0.049 -37.018 1.00 85.25 116 ARG A N 1
ATOM 919 C CA . ARG A 1 116 ? 11.099 -1.417 -37.375 1.00 85.25 116 ARG A CA 1
ATOM 920 C C . ARG A 1 116 ? 12.223 -2.329 -36.912 1.00 85.25 116 ARG A C 1
ATOM 922 O O . ARG A 1 116 ? 13.346 -2.191 -37.393 1.00 85.25 116 ARG A O 1
ATOM 929 N N . VAL A 1 117 ? 11.931 -3.245 -35.998 1.00 83.06 117 VAL A N 1
ATOM 930 C CA . VAL A 1 117 ? 12.925 -4.203 -35.499 1.00 83.06 117 VAL A CA 1
ATOM 931 C C . VAL A 1 117 ? 12.991 -5.381 -36.475 1.00 83.06 117 VAL A C 1
ATOM 933 O O . VAL A 1 117 ? 11.964 -5.930 -36.885 1.00 83.06 117 VAL A O 1
ATOM 936 N N . ILE A 1 118 ? 14.195 -5.729 -36.919 1.00 85.81 118 ILE A N 1
ATOM 937 C CA . ILE A 1 118 ? 14.467 -6.764 -37.928 1.00 85.81 118 ILE A CA 1
ATOM 938 C C . ILE A 1 118 ? 15.357 -7.836 -37.289 1.00 85.81 118 ILE A C 1
ATOM 940 O O . ILE A 1 118 ? 16.151 -7.500 -36.413 1.00 85.81 118 ILE A O 1
ATOM 944 N N . GLU A 1 119 ? 15.167 -9.093 -37.692 1.00 69.56 119 GLU A N 1
ATOM 945 C CA . GLU A 1 119 ? 15.956 -10.253 -37.240 1.00 69.56 119 GLU A CA 1
ATOM 946 C C . GLU A 1 119 ? 17.277 -10.375 -38.005 1.00 69.56 119 GLU A C 1
ATOM 948 O O . GLU A 1 119 ? 17.266 -10.107 -39.232 1.00 69.56 119 GLU A O 1
#

Solvent-accessible surface area (backbone atoms only — not comparable to full-atom values): 6873 Å² total; per-residue (Å²): 128,54,72,61,19,50,51,39,27,54,50,56,59,69,70,44,59,92,92,58,70,55,54,90,89,34,74,61,35,54,49,46,48,49,51,15,43,54,52,40,49,52,52,48,53,51,52,58,56,54,41,33,77,36,55,94,63,24,55,78,66,46,34,48,53,56,18,50,79,62,80,42,74,67,77,57,86,81,50,51,64,72,63,47,35,51,50,50,68,44,36,66,68,47,64,77,27,58,95,35,65,70,36,51,33,51,52,36,42,75,75,72,39,94,61,82,81,80,134

InterPro domains:
  IPR006521 Tail protein I [PF09684] (28-119)

Sequence (119 aa):
MSELAEALYRHLLSLLPPGRYPRAGGAADGMVRALAQEEADLIREALEAFLQAFPQYAEGEALSWLGEGRVLRRFPPDEPDASYRERVRHAWDWWLRAGTKPGMEAELARLGFHARVIE

Radius of gyration: 25.46 Å; Cα contacts (8 Å, |Δi|>4): 86; chains: 1; bounding box: 48×21×72 Å

pLDDT: mean 90.06, std 7.45, range [65.56, 96.94]

Secondary structure (DSSP, 8-state):
--HHHHHHHHHHHHTSPTT-PPPTTSHHHHHHHHHHHHHHHHHHHHHHHHHTTSTTT--HHHHHHHHHTTT---SSTT--HHHHHHHHHHHHHHHHHTTSHHHHHHHHHHTT-------

Mean predicted aligned error: 7.21 Å